Protein AF-U5VV72-F1 (afdb_monomer_lite)

Sequence (107 aa):
MAARVPRGASGTPDQPNFRTDAKLTGLEIWLNGTDAELDAALIALNEAGRLLWRSTRRRLHGTGDQGRHSVHLRLAVAAEVRPVSQRGTAGADLIDLDAVRQARTSA

Foldseek 3Di:
DDDDDDDDDPPDDPPQPQAFDPVQQFDKDKDKDAPVVVVVVVVVCVVVVWFPDKDDWDQDDDDVSVRMTMMMTTTGHGDRPPPPPVPPPPDDDPPPVVVVVVVVVVD

Secondary structure (DSSP, 8-state):
------------------EEEEEEEEEEEEEEEEHHHHHHHHHHHHHTT-EEEEPPPEE--STT-TTEEEEEEEEEEEE----------TT-----HHHHHHHHHT-

pLDDT: mean 73.43, std 19.26, range [40.81, 97.06]

Organism: NCBI:txid1246995

Radius of gyration: 26.99 Å; chains: 1; bounding box: 31×50×84 Å

Structure (mmCIF, N/CA/C/O backbone):
data_AF-U5VV72-F1
#
_entry.id   AF-U5VV72-F1
#
loop_
_atom_site.group_PDB
_atom_site.id
_atom_site.type_symbol
_atom_site.label_atom_id
_atom_site.label_alt_id
_atom_site.label_comp_id
_atom_site.label_asym_id
_atom_site.label_entity_id
_atom_site.label_seq_id
_atom_site.pdbx_PDB_ins_code
_atom_site.Cartn_x
_atom_site.Cartn_y
_atom_site.Cartn_z
_atom_site.occupancy
_atom_site.B_iso_or_equiv
_atom_site.auth_seq_id
_atom_site.auth_comp_id
_atom_site.auth_asym_id
_atom_site.auth_atom_id
_atom_site.pdbx_PDB_model_num
ATOM 1 N N . MET A 1 1 ? 8.116 -38.570 48.195 1.00 46.25 1 MET A N 1
ATOM 2 C CA . MET A 1 1 ? 8.449 -37.131 48.183 1.00 46.25 1 MET A CA 1
ATOM 3 C C . MET A 1 1 ? 9.237 -36.869 46.905 1.00 46.25 1 MET A C 1
ATOM 5 O O . MET A 1 1 ? 10.401 -37.228 46.842 1.00 46.25 1 MET A O 1
ATOM 9 N N . ALA A 1 2 ? 8.575 -36.397 45.846 1.00 44.66 2 ALA A N 1
ATOM 10 C CA . ALA A 1 2 ? 9.200 -36.096 44.555 1.00 44.66 2 ALA A CA 1
ATOM 11 C C . ALA A 1 2 ? 8.705 -34.721 44.098 1.00 44.66 2 ALA A C 1
ATOM 13 O O . ALA A 1 2 ? 7.505 -34.445 44.131 1.00 44.66 2 ALA A O 1
ATOM 14 N N . ALA A 1 3 ? 9.658 -33.847 43.789 1.00 43.38 3 ALA A N 1
ATOM 15 C CA . ALA A 1 3 ? 9.462 -32.422 43.603 1.00 43.38 3 ALA A CA 1
ATOM 16 C C . ALA A 1 3 ? 8.661 -32.103 42.333 1.00 43.38 3 ALA A C 1
ATOM 18 O O . ALA A 1 3 ? 8.890 -32.653 41.257 1.00 43.38 3 ALA A O 1
ATOM 19 N N . ARG A 1 4 ? 7.720 -31.172 42.488 1.00 40.81 4 ARG A N 1
ATOM 20 C CA . ARG A 1 4 ? 6.885 -30.603 41.433 1.00 40.81 4 ARG A CA 1
ATOM 21 C C . ARG A 1 4 ? 7.743 -29.681 40.562 1.00 40.81 4 ARG A C 1
ATOM 23 O O . ARG A 1 4 ? 8.217 -28.656 41.038 1.00 40.81 4 ARG A O 1
ATOM 30 N N . VAL A 1 5 ? 7.922 -30.038 39.294 1.00 55.62 5 VAL A N 1
ATOM 31 C CA . VAL A 1 5 ? 8.538 -29.167 38.281 1.00 55.62 5 VAL A CA 1
ATOM 32 C C . VAL A 1 5 ? 7.575 -28.006 37.983 1.00 55.62 5 VAL A C 1
ATOM 34 O O . VAL A 1 5 ? 6.401 -28.267 37.695 1.00 55.62 5 VAL A O 1
ATOM 37 N N . PRO A 1 6 ? 8.003 -26.732 38.050 1.00 45.31 6 PRO A N 1
ATOM 38 C CA . PRO A 1 6 ? 7.155 -25.621 37.649 1.00 45.31 6 PRO A CA 1
ATOM 39 C C . PRO A 1 6 ? 7.027 -25.610 36.120 1.00 45.31 6 PRO A C 1
ATOM 41 O O . PRO A 1 6 ? 8.020 -25.526 35.399 1.00 45.31 6 PRO A O 1
ATOM 44 N N . ARG A 1 7 ? 5.787 -25.693 35.617 1.00 45.38 7 ARG A N 1
ATOM 45 C CA . ARG A 1 7 ? 5.463 -25.345 34.226 1.00 45.38 7 ARG A CA 1
ATOM 46 C C . ARG A 1 7 ? 5.854 -23.884 34.017 1.00 45.38 7 ARG A C 1
ATOM 48 O O . ARG A 1 7 ? 5.184 -22.995 34.538 1.00 45.38 7 ARG A O 1
ATOM 55 N N . GLY A 1 8 ? 6.932 -23.662 33.271 1.00 41.53 8 GLY A N 1
ATOM 56 C CA . GLY A 1 8 ? 7.258 -22.357 32.716 1.00 41.53 8 GLY A CA 1
ATOM 57 C C . GLY A 1 8 ? 6.065 -21.845 31.917 1.00 41.53 8 GLY A C 1
ATOM 58 O O . GLY A 1 8 ? 5.505 -22.564 31.088 1.00 41.53 8 GLY A O 1
ATOM 59 N N . ALA A 1 9 ? 5.645 -20.628 32.238 1.00 47.12 9 ALA A N 1
ATOM 60 C CA . ALA A 1 9 ? 4.604 -19.911 31.537 1.00 47.12 9 ALA A CA 1
ATOM 61 C C . ALA A 1 9 ? 5.017 -19.737 30.069 1.00 47.12 9 ALA A C 1
ATOM 63 O O . ALA A 1 9 ? 5.923 -18.969 29.756 1.00 47.12 9 ALA A O 1
ATOM 64 N N . SER A 1 10 ? 4.339 -20.440 29.164 1.00 48.69 10 SER A N 1
ATOM 65 C CA . SER A 1 10 ? 4.272 -20.088 27.749 1.00 48.69 10 SER A CA 1
ATOM 66 C C . SER A 1 10 ? 3.420 -18.823 27.593 1.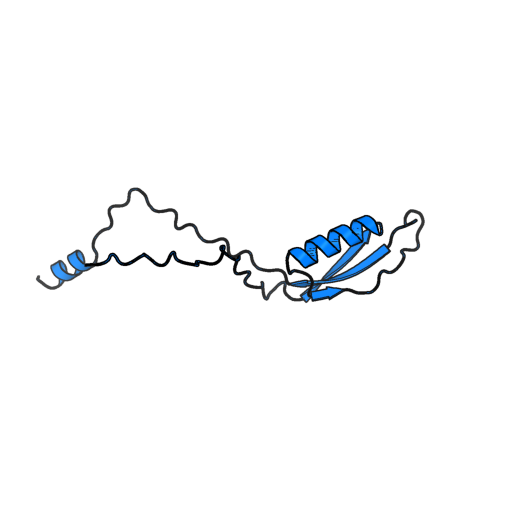00 48.69 10 SER A C 1
ATOM 68 O O . SER A 1 10 ? 2.283 -18.866 27.133 1.00 48.69 10 SER A O 1
ATOM 70 N N . GLY A 1 11 ? 3.953 -17.686 28.038 1.00 45.88 11 GLY A N 1
ATOM 71 C CA . GLY A 1 11 ? 3.433 -16.373 27.680 1.00 45.88 11 GLY A CA 1
ATOM 72 C C . GLY A 1 11 ? 3.988 -16.011 26.311 1.00 45.88 11 GLY A C 1
ATOM 73 O O . GLY A 1 11 ? 5.181 -15.762 26.178 1.00 45.88 11 GLY A O 1
ATOM 74 N N . THR A 1 12 ? 3.133 -16.069 25.297 1.00 51.75 12 THR A N 1
ATOM 75 C CA . THR A 1 12 ? 3.366 -15.588 23.929 1.00 51.75 12 THR A CA 1
ATOM 76 C C . THR A 1 12 ? 4.176 -14.288 23.912 1.00 51.75 12 THR A C 1
ATOM 78 O O . THR A 1 12 ? 3.879 -13.421 24.738 1.00 51.75 12 THR A O 1
ATOM 81 N N . PRO A 1 13 ? 5.153 -14.111 22.994 1.00 47.78 13 PRO A N 1
ATOM 82 C CA . PRO A 1 13 ? 5.772 -12.803 22.814 1.00 47.78 13 PRO A CA 1
ATOM 83 C C . PRO A 1 13 ? 4.648 -11.792 22.614 1.00 47.78 13 PRO A C 1
ATOM 85 O O . PRO A 1 13 ? 3.710 -12.087 21.872 1.00 47.78 13 PRO A O 1
ATOM 88 N N . ASP A 1 14 ? 4.735 -10.687 23.355 1.00 49.78 14 ASP A N 1
ATOM 89 C CA . ASP A 1 14 ? 3.823 -9.546 23.364 1.00 49.78 14 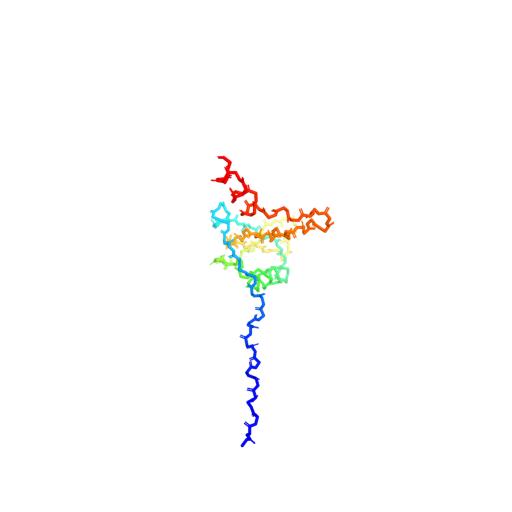ASP A CA 1
ATOM 90 C C . ASP A 1 14 ? 3.498 -9.159 21.922 1.00 49.78 14 ASP A C 1
ATOM 92 O O . ASP A 1 14 ? 4.247 -8.446 21.255 1.00 49.78 14 ASP A O 1
ATOM 96 N N . GLN A 1 15 ? 2.447 -9.775 21.384 1.00 47.19 15 GLN A N 1
ATOM 97 C CA . GLN A 1 15 ? 2.017 -9.539 20.027 1.00 47.19 15 GLN A CA 1
ATOM 98 C C . GLN A 1 15 ? 1.292 -8.205 20.137 1.00 47.19 15 GLN A C 1
ATOM 100 O O . GLN A 1 15 ? 0.284 -8.142 20.848 1.00 47.19 15 GLN A O 1
ATOM 105 N N . PRO A 1 16 ? 1.817 -7.124 19.538 1.00 52.94 16 PRO A N 1
ATOM 106 C CA . PRO A 1 16 ? 1.187 -5.825 19.654 1.00 52.94 16 PRO A CA 1
ATOM 107 C C . PRO A 1 16 ? -0.250 -5.965 19.161 1.00 52.94 16 PRO A C 1
ATOM 109 O O . PRO A 1 16 ? -0.503 -6.218 17.983 1.00 52.94 16 PRO A O 1
ATOM 112 N N . ASN A 1 17 ? -1.194 -5.854 20.095 1.00 56.94 17 ASN A N 1
ATOM 113 C CA . ASN A 1 17 ? -2.617 -5.898 19.805 1.00 56.94 17 ASN A CA 1
ATOM 114 C C . ASN A 1 17 ? -2.963 -4.617 19.048 1.00 56.94 17 ASN A C 1
ATOM 116 O O . ASN A 1 17 ? -3.342 -3.597 19.625 1.00 56.94 17 ASN A O 1
ATOM 120 N N . PHE A 1 18 ? -2.768 -4.657 17.735 1.00 56.22 18 PHE A N 1
ATOM 121 C CA . PHE A 1 18 ? -3.063 -3.561 16.836 1.00 56.22 18 PHE A CA 1
ATOM 122 C C . PHE A 1 18 ? -4.573 -3.385 16.752 1.00 56.22 18 PHE A C 1
ATOM 124 O O . PHE A 1 18 ? -5.255 -4.034 15.959 1.00 56.22 18 PHE A O 1
ATOM 131 N N . ARG A 1 19 ? -5.113 -2.484 17.571 1.00 61.12 19 ARG A N 1
ATOM 132 C CA . ARG A 1 19 ? -6.495 -2.052 17.413 1.00 61.12 19 ARG A CA 1
ATOM 133 C C . ARG A 1 19 ? -6.567 -1.207 16.143 1.00 61.12 19 ARG A C 1
ATOM 135 O O . ARG A 1 19 ? -5.927 -0.162 16.050 1.00 61.12 19 ARG A O 1
ATOM 142 N N . THR A 1 20 ? -7.291 -1.685 15.138 1.00 62.44 20 THR A N 1
ATOM 143 C CA . THR A 1 20 ? -7.463 -0.958 13.877 1.00 62.44 20 THR A CA 1
ATOM 144 C C . THR A 1 20 ? -8.084 0.410 14.166 1.00 62.44 20 THR A C 1
ATOM 146 O O . THR A 1 20 ? -9.057 0.492 14.921 1.00 62.44 20 THR A O 1
ATOM 149 N N . ASP A 1 21 ? -7.522 1.489 13.618 1.00 62.03 21 ASP A N 1
ATOM 150 C CA . ASP A 1 21 ? -8.156 2.800 13.719 1.00 62.03 21 ASP A CA 1
ATOM 151 C C . ASP A 1 21 ? -9.327 2.825 12.742 1.00 62.03 21 ASP A C 1
ATOM 153 O O . ASP A 1 21 ? -9.134 2.933 11.528 1.00 62.03 21 ASP A O 1
ATOM 157 N N . ALA A 1 22 ? -10.550 2.728 13.263 1.00 61.59 22 ALA A N 1
ATOM 158 C CA . ALA A 1 22 ? -11.766 2.744 12.456 1.00 61.59 22 ALA A CA 1
ATOM 159 C C . ALA A 1 22 ? -11.854 3.976 11.535 1.00 61.59 22 ALA A C 1
ATOM 161 O O . ALA A 1 22 ? -12.467 3.892 10.475 1.00 61.59 22 ALA A O 1
ATOM 162 N N . LYS A 1 23 ? -11.218 5.103 11.894 1.00 64.88 23 LYS A N 1
ATOM 163 C CA . LYS A 1 23 ? -11.224 6.328 11.079 1.00 64.88 23 LYS A CA 1
ATOM 164 C C . LYS A 1 23 ? -10.281 6.266 9.879 1.00 64.88 23 LYS A C 1
ATOM 166 O O . LYS A 1 23 ? -10.477 7.011 8.926 1.00 64.88 23 LYS A O 1
ATOM 171 N N . LEU A 1 24 ? -9.268 5.403 9.928 1.00 68.12 24 LEU A N 1
ATOM 172 C CA . LEU A 1 24 ? -8.257 5.238 8.878 1.00 68.12 24 LEU A CA 1
ATOM 173 C C . LEU A 1 24 ? -8.308 3.843 8.234 1.00 68.12 24 LEU A C 1
ATOM 175 O O . LEU A 1 24 ? -7.457 3.493 7.414 1.00 68.12 24 LEU A O 1
ATOM 179 N N . THR A 1 25 ? -9.305 3.032 8.595 1.00 67.25 25 THR A N 1
ATOM 180 C CA . THR A 1 25 ? -9.537 1.727 7.975 1.00 67.25 25 THR A CA 1
ATOM 181 C C . THR A 1 25 ? -10.145 1.946 6.592 1.00 67.25 25 THR A C 1
ATOM 183 O O . THR A 1 25 ? -11.199 2.565 6.474 1.00 67.25 25 THR A O 1
ATOM 186 N N . GLY A 1 26 ? -9.481 1.450 5.543 1.00 71.44 26 GLY A N 1
ATOM 187 C CA . GLY A 1 26 ? -9.907 1.682 4.158 1.00 71.44 26 GLY A CA 1
ATOM 188 C C . GLY A 1 26 ? -9.242 2.886 3.488 1.00 71.44 26 GLY A C 1
ATOM 189 O O . GLY A 1 26 ? -9.723 3.325 2.447 1.00 71.44 26 GLY A O 1
ATOM 190 N N . LEU A 1 27 ? -8.140 3.402 4.050 1.00 86.00 27 LEU A N 1
ATOM 191 C CA . LEU A 1 27 ? -7.323 4.426 3.400 1.00 86.00 27 LEU A CA 1
ATOM 192 C C . LEU A 1 27 ? -6.823 3.926 2.038 1.00 86.00 27 LEU A C 1
ATOM 194 O O . LEU A 1 27 ? -6.202 2.864 1.948 1.00 86.00 27 LEU A O 1
ATOM 198 N N . GLU A 1 28 ? -7.066 4.726 1.005 1.00 91.62 28 GLU A N 1
ATOM 199 C CA . GLU A 1 28 ? -6.602 4.499 -0.360 1.00 91.62 28 GLU A CA 1
ATOM 200 C C . GLU A 1 28 ? -5.373 5.362 -0.650 1.00 91.62 28 GLU A C 1
ATOM 202 O O . GLU A 1 28 ? -5.397 6.577 -0.451 1.00 91.62 28 GLU A O 1
ATOM 207 N N . ILE A 1 29 ? -4.288 4.733 -1.108 1.00 91.75 29 ILE A N 1
ATOM 208 C CA . ILE A 1 29 ? -3.047 5.427 -1.464 1.00 91.75 29 ILE A CA 1
ATOM 209 C C . ILE A 1 29 ? -2.508 4.954 -2.812 1.00 91.75 29 ILE A C 1
ATOM 211 O O . ILE A 1 29 ? -2.691 3.804 -3.213 1.00 91.75 29 ILE A O 1
ATOM 215 N N . TRP A 1 30 ? -1.781 5.845 -3.482 1.00 94.75 30 TRP A N 1
ATOM 216 C CA . TRP A 1 30 ? -1.040 5.552 -4.703 1.00 94.75 30 TRP A CA 1
ATOM 217 C C . TRP A 1 30 ? 0.455 5.630 -4.423 1.00 94.75 30 TRP A C 1
ATOM 219 O O . TRP A 1 30 ? 0.952 6.666 -3.984 1.00 94.75 30 TRP A O 1
ATOM 229 N N . LEU A 1 31 ? 1.170 4.540 -4.689 1.00 95.06 31 LEU A N 1
ATOM 230 C CA . LEU A 1 31 ? 2.628 4.512 -4.646 1.00 95.06 31 LEU A CA 1
ATOM 231 C C . LEU A 1 31 ? 3.178 4.587 -6.061 1.00 95.06 31 LEU A C 1
ATOM 233 O O . LEU A 1 31 ? 2.756 3.817 -6.921 1.00 95.06 31 LEU A O 1
ATOM 237 N N . ASN A 1 32 ? 4.142 5.480 -6.272 1.00 96.00 32 ASN A N 1
ATOM 238 C CA . ASN A 1 32 ? 4.862 5.625 -7.529 1.00 96.00 32 ASN A CA 1
ATOM 239 C C . ASN A 1 32 ? 6.351 5.395 -7.284 1.00 96.00 32 ASN A C 1
ATOM 241 O O . ASN A 1 32 ? 6.920 5.996 -6.376 1.00 96.00 32 ASN A O 1
ATOM 245 N N . GLY A 1 33 ? 6.984 4.565 -8.104 1.00 95.69 33 GLY A N 1
ATOM 246 C CA . GLY A 1 33 ? 8.401 4.246 -7.957 1.00 95.69 33 GLY A CA 1
ATOM 247 C C . GLY A 1 33 ? 8.878 3.242 -8.993 1.00 95.69 33 GLY A C 1
ATOM 248 O O . GLY A 1 33 ? 8.123 2.817 -9.868 1.00 95.69 33 GLY A O 1
ATOM 249 N N . THR A 1 34 ? 10.145 2.871 -8.907 1.00 95.56 34 THR A N 1
ATOM 250 C CA . THR A 1 34 ? 10.707 1.734 -9.642 1.00 95.56 34 THR A CA 1
ATOM 251 C C . THR A 1 34 ? 10.105 0.417 -9.149 1.00 95.56 34 THR A C 1
ATOM 253 O O . THR A 1 34 ? 9.526 0.349 -8.063 1.00 95.56 34 THR A O 1
ATOM 256 N N . ASP A 1 35 ? 10.254 -0.659 -9.925 1.00 94.38 35 ASP A N 1
ATOM 257 C CA . ASP A 1 35 ? 9.768 -1.980 -9.504 1.00 94.38 35 ASP A CA 1
ATOM 258 C C . ASP A 1 35 ? 10.344 -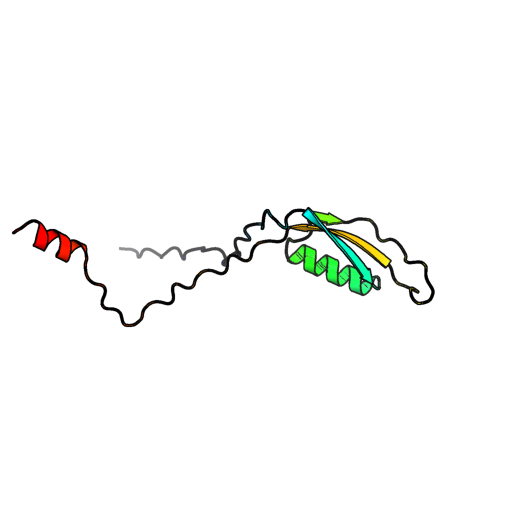2.411 -8.150 1.00 94.38 35 ASP A C 1
ATOM 260 O O . ASP A 1 35 ? 9.588 -2.859 -7.288 1.00 94.38 35 ASP A O 1
ATOM 264 N N . ALA A 1 36 ? 11.646 -2.184 -7.938 1.00 95.12 36 ALA A N 1
ATOM 265 C CA . ALA A 1 36 ? 12.345 -2.540 -6.707 1.00 95.12 36 ALA A CA 1
ATOM 266 C C . ALA A 1 36 ? 11.830 -1.761 -5.485 1.00 95.12 36 ALA A C 1
ATOM 268 O O . ALA A 1 36 ? 11.586 -2.356 -4.436 1.00 95.12 36 ALA A O 1
ATOM 269 N N . GLU A 1 37 ? 11.618 -0.448 -5.617 1.00 96.19 37 GLU A N 1
ATOM 270 C CA . GLU A 1 37 ? 11.057 0.378 -4.537 1.00 96.19 37 GLU A CA 1
ATOM 271 C C . GLU A 1 37 ? 9.633 -0.062 -4.186 1.00 96.19 37 GLU A C 1
ATOM 273 O O . GLU A 1 37 ? 9.282 -0.174 -3.011 1.00 96.19 37 GLU A O 1
ATOM 278 N N . LEU A 1 38 ? 8.818 -0.355 -5.204 1.00 96.38 38 LEU A N 1
ATOM 279 C CA . LEU A 1 38 ? 7.457 -0.835 -4.997 1.00 96.38 38 LEU A CA 1
ATOM 280 C C . LEU A 1 38 ? 7.439 -2.228 -4.362 1.00 96.38 38 LEU A C 1
ATOM 282 O O . LEU A 1 38 ? 6.604 -2.474 -3.497 1.00 96.38 38 LEU A O 1
ATOM 286 N N . ASP A 1 39 ? 8.345 -3.132 -4.748 1.00 95.88 39 ASP A N 1
ATOM 287 C CA . ASP A 1 39 ? 8.448 -4.459 -4.127 1.00 95.88 39 ASP A CA 1
ATOM 288 C C . ASP A 1 39 ? 8.840 -4.345 -2.652 1.00 95.88 39 ASP A C 1
ATOM 290 O O . ASP A 1 39 ? 8.170 -4.923 -1.797 1.00 95.88 39 ASP A O 1
ATOM 294 N N . ALA A 1 40 ? 9.850 -3.532 -2.336 1.00 97.06 40 ALA A N 1
ATOM 295 C CA . ALA A 1 40 ? 10.272 -3.295 -0.958 1.00 97.06 40 ALA A CA 1
ATOM 296 C C . ALA A 1 40 ? 9.140 -2.703 -0.100 1.00 97.06 40 ALA A C 1
ATOM 298 O O . ALA A 1 40 ? 8.884 -3.178 1.008 1.00 97.06 40 ALA A O 1
ATOM 299 N N . ALA A 1 41 ? 8.416 -1.708 -0.622 1.00 94.88 41 ALA A N 1
ATOM 300 C CA . ALA A 1 41 ? 7.292 -1.100 0.084 1.00 94.88 41 ALA A CA 1
ATOM 301 C C . ALA A 1 41 ? 6.146 -2.098 0.317 1.00 94.88 41 ALA A C 1
ATOM 303 O O . ALA A 1 41 ? 5.584 -2.155 1.411 1.00 94.88 41 ALA A O 1
ATOM 304 N N . LEU A 1 42 ? 5.806 -2.906 -0.692 1.00 94.50 42 LEU A N 1
ATOM 305 C CA . LEU A 1 42 ? 4.762 -3.925 -0.581 1.00 94.50 42 LEU A CA 1
ATOM 306 C C . LEU A 1 42 ? 5.121 -5.009 0.439 1.00 94.50 42 LEU A C 1
ATOM 308 O O . LEU A 1 42 ? 4.250 -5.405 1.213 1.00 94.50 42 LEU A O 1
ATOM 312 N N . ILE A 1 43 ? 6.380 -5.454 0.465 1.00 94.62 43 ILE A N 1
ATOM 313 C CA . ILE A 1 43 ? 6.880 -6.414 1.457 1.00 94.62 43 ILE A CA 1
ATOM 314 C C . ILE A 1 43 ? 6.737 -5.828 2.862 1.00 94.62 43 ILE A C 1
ATOM 316 O O . ILE A 1 43 ? 6.074 -6.434 3.701 1.00 94.62 43 ILE A O 1
ATOM 320 N N . ALA A 1 44 ? 7.249 -4.616 3.093 1.00 93.56 44 ALA A N 1
ATOM 321 C CA . ALA A 1 44 ? 7.183 -3.969 4.402 1.00 93.56 44 ALA A CA 1
ATOM 322 C C . ALA A 1 44 ? 5.733 -3.762 4.886 1.00 93.56 44 ALA A C 1
ATOM 324 O O . ALA A 1 44 ? 5.413 -4.007 6.049 1.00 93.56 44 ALA A O 1
ATOM 325 N N . LEU A 1 45 ? 4.824 -3.348 3.995 1.00 90.75 45 LEU A N 1
ATOM 326 C CA . LEU A 1 45 ? 3.404 -3.171 4.326 1.00 90.75 45 LEU A CA 1
ATOM 327 C C . LEU A 1 45 ? 2.698 -4.499 4.628 1.00 90.75 45 LEU A C 1
ATOM 329 O O . LEU A 1 45 ? 1.809 -4.538 5.484 1.00 90.75 45 LEU A O 1
ATOM 333 N N . ASN A 1 46 ? 3.077 -5.575 3.937 1.00 89.81 46 ASN A N 1
ATOM 334 C CA . ASN A 1 46 ? 2.553 -6.913 4.184 1.00 89.81 46 ASN A CA 1
ATOM 335 C C . ASN A 1 46 ? 3.055 -7.476 5.523 1.00 89.81 46 ASN A C 1
ATOM 337 O O . ASN A 1 46 ? 2.252 -7.967 6.310 1.00 89.81 46 ASN A O 1
ATOM 341 N N . GLU A 1 47 ? 4.351 -7.343 5.817 1.00 88.12 47 GLU A N 1
ATOM 342 C CA . GLU A 1 47 ? 4.951 -7.743 7.099 1.00 88.12 47 GLU A CA 1
ATOM 343 C C . GLU A 1 47 ? 4.345 -6.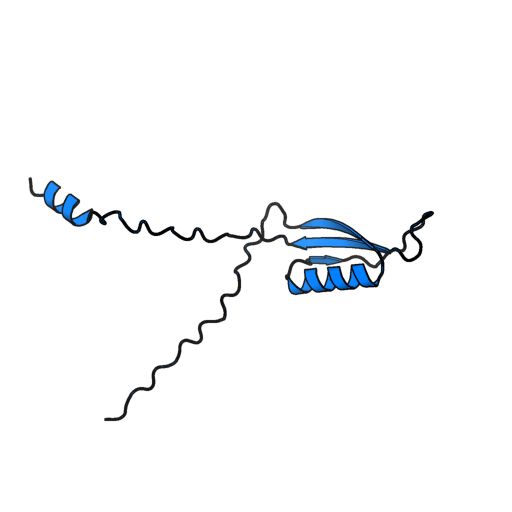982 8.282 1.00 88.12 47 GLU A C 1
ATOM 345 O O . GLU A 1 47 ? 4.082 -7.562 9.334 1.00 88.12 47 GLU A O 1
ATOM 350 N N . ALA A 1 48 ? 4.036 -5.698 8.095 1.00 85.75 48 ALA A N 1
ATOM 351 C CA . ALA A 1 48 ? 3.356 -4.888 9.100 1.00 85.75 48 ALA A CA 1
ATOM 352 C C . ALA A 1 48 ? 1.853 -5.217 9.256 1.00 85.75 48 ALA A C 1
ATOM 354 O O . ALA A 1 48 ? 1.175 -4.598 10.082 1.00 85.75 48 ALA A O 1
ATOM 355 N N . GLY A 1 49 ? 1.300 -6.131 8.447 1.00 85.38 49 GLY A N 1
ATOM 356 C CA . GLY A 1 49 ? -0.126 -6.474 8.455 1.00 85.38 49 GLY A CA 1
ATOM 357 C C . GLY A 1 49 ? -1.032 -5.301 8.069 1.00 85.38 49 GLY A C 1
ATOM 358 O O . GLY A 1 49 ? -2.159 -5.194 8.553 1.00 85.38 49 GLY A O 1
ATOM 359 N N . ARG A 1 50 ? -0.527 -4.369 7.249 1.00 86.44 50 ARG A N 1
ATOM 360 C CA . ARG A 1 50 ? -1.227 -3.129 6.870 1.00 86.44 50 ARG A CA 1
ATOM 361 C C . ARG A 1 50 ? -1.908 -3.214 5.514 1.00 86.44 50 ARG A C 1
ATOM 363 O O . ARG A 1 50 ? -2.743 -2.367 5.221 1.00 86.44 50 ARG A O 1
ATOM 370 N N . LEU A 1 51 ? -1.569 -4.190 4.676 1.00 89.75 51 LEU A N 1
ATOM 371 C CA . LEU A 1 51 ? -2.099 -4.289 3.318 1.00 89.75 51 LEU A CA 1
ATOM 372 C C . LEU A 1 51 ? -3.445 -5.031 3.289 1.00 89.75 51 LEU A C 1
ATOM 374 O O . LEU A 1 51 ? -3.501 -6.220 3.581 1.00 89.75 51 LEU A O 1
ATOM 378 N N . LEU A 1 52 ? -4.521 -4.344 2.890 1.00 89.94 52 LEU A N 1
ATOM 379 C CA . LEU A 1 52 ? -5.844 -4.957 2.691 1.00 89.94 52 LEU A CA 1
ATOM 380 C C . LEU A 1 52 ? -6.065 -5.394 1.246 1.00 89.94 52 LEU A C 1
ATOM 382 O O . LEU A 1 52 ? -6.663 -6.434 0.983 1.00 89.94 52 LEU A O 1
ATOM 386 N N . TRP A 1 53 ? -5.624 -4.571 0.298 1.00 92.12 53 TRP A N 1
ATOM 387 C CA . TRP A 1 53 ? -5.795 -4.835 -1.125 1.00 92.12 53 TRP A CA 1
ATOM 388 C C . TRP A 1 53 ? -4.745 -4.089 -1.942 1.00 92.12 53 TRP A C 1
ATOM 390 O O . TRP A 1 53 ? -4.303 -3.004 -1.560 1.00 92.12 53 TRP A O 1
ATOM 400 N N . ARG A 1 54 ? -4.390 -4.653 -3.100 1.00 94.56 54 ARG A N 1
ATOM 401 C CA . ARG A 1 54 ? -3.529 -4.012 -4.096 1.00 94.56 54 ARG A CA 1
ATOM 402 C C . ARG A 1 54 ? -4.073 -4.193 -5.507 1.00 94.56 54 ARG A C 1
ATOM 404 O O . ARG A 1 54 ? -4.627 -5.238 -5.840 1.00 94.56 54 ARG A O 1
ATOM 411 N N . SER A 1 55 ? -3.823 -3.193 -6.338 1.00 95.31 55 SER A N 1
ATOM 412 C CA . SER A 1 55 ? -3.991 -3.275 -7.790 1.00 95.31 55 SER A CA 1
ATOM 413 C C . SER A 1 55 ? -2.777 -3.907 -8.476 1.00 95.31 55 SER A C 1
ATOM 415 O O . SER A 1 55 ? -1.702 -4.059 -7.889 1.00 95.31 55 SER A O 1
ATOM 417 N N . THR A 1 56 ? -2.942 -4.239 -9.756 1.00 94.81 56 THR A N 1
ATOM 418 C CA . THR A 1 56 ? -1.825 -4.541 -10.655 1.00 94.81 56 THR A CA 1
ATOM 419 C C . THR A 1 56 ? -0.988 -3.285 -10.901 1.00 94.81 56 THR A C 1
ATOM 421 O O . THR A 1 56 ? -1.533 -2.191 -11.056 1.00 94.81 56 THR A O 1
ATOM 424 N N . ARG A 1 57 ? 0.337 -3.450 -10.994 1.00 95.44 57 ARG A N 1
ATOM 425 C CA . ARG A 1 57 ? 1.261 -2.378 -11.386 1.00 95.44 57 ARG A CA 1
ATOM 426 C C . ARG A 1 57 ? 0.869 -1.785 -12.732 1.00 95.44 57 ARG A C 1
ATOM 428 O O . ARG A 1 57 ? 0.686 -2.509 -13.710 1.00 95.44 57 ARG A O 1
ATOM 435 N N . ARG A 1 58 ? 0.805 -0.458 -12.787 1.00 95.31 58 ARG A N 1
ATOM 436 C CA . ARG A 1 58 ? 0.596 0.298 -14.019 1.00 95.31 58 ARG A CA 1
ATOM 437 C C . ARG A 1 58 ? 1.836 1.113 -14.335 1.00 95.31 58 ARG A C 1
ATOM 439 O O . ARG A 1 58 ? 2.313 1.856 -13.488 1.00 95.31 58 ARG A O 1
ATOM 446 N N . ARG A 1 59 ? 2.348 1.002 -15.557 1.00 94.88 59 ARG A N 1
ATOM 447 C CA . ARG A 1 59 ? 3.470 1.828 -16.010 1.00 94.88 59 ARG A CA 1
ATOM 448 C C . ARG A 1 59 ? 3.052 3.296 -16.089 1.00 94.88 59 ARG A C 1
ATOM 450 O O . ARG A 1 59 ? 1.962 3.599 -16.577 1.00 94.88 59 ARG A O 1
ATOM 457 N N . LEU A 1 60 ? 3.911 4.187 -15.603 1.00 93.69 60 LEU A N 1
ATOM 458 C CA . LEU A 1 60 ? 3.729 5.623 -15.771 1.00 93.69 60 LEU A CA 1
ATOM 459 C C . LEU A 1 60 ? 4.270 6.057 -17.136 1.00 93.69 60 LEU A C 1
ATOM 461 O O . LEU A 1 60 ? 5.276 5.541 -17.627 1.00 93.69 60 LEU A O 1
ATOM 465 N N . HIS A 1 61 ? 3.560 6.988 -17.765 1.00 88.88 61 HIS A N 1
ATOM 466 C CA . HIS A 1 61 ? 3.904 7.534 -19.069 1.00 88.88 61 HIS A CA 1
ATOM 467 C C . HIS A 1 61 ? 4.114 9.039 -18.913 1.00 88.88 61 HIS A C 1
ATOM 469 O O . HIS A 1 61 ? 3.168 9.764 -18.619 1.00 88.88 61 HIS A O 1
ATOM 475 N N . GLY A 1 62 ? 5.350 9.492 -19.103 1.00 86.19 62 GLY A N 1
ATOM 476 C CA . GLY 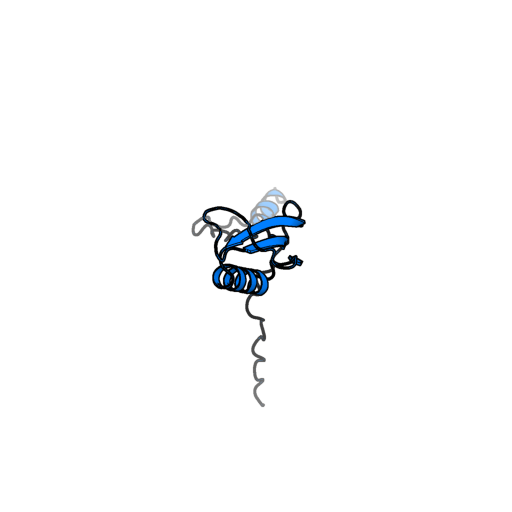A 1 62 ? 5.730 10.888 -18.922 1.00 86.19 62 GLY A CA 1
ATOM 477 C C . GLY A 1 62 ? 7.228 11.090 -19.121 1.00 86.19 62 GLY A C 1
ATOM 478 O O . GLY A 1 62 ? 8.030 10.167 -18.944 1.00 86.19 62 GLY A O 1
ATOM 479 N N . THR A 1 63 ? 7.618 12.300 -19.514 1.00 83.00 63 THR A N 1
ATOM 480 C CA . THR A 1 63 ? 9.029 12.690 -19.587 1.00 83.00 63 THR A CA 1
ATOM 481 C C . THR A 1 63 ? 9.596 12.705 -18.167 1.00 83.00 63 THR A C 1
ATOM 483 O O . THR A 1 63 ? 9.243 13.570 -17.375 1.00 83.00 63 THR A O 1
ATOM 486 N N . GLY A 1 64 ? 10.445 11.727 -17.839 1.00 83.50 64 GLY A N 1
ATOM 487 C CA . GLY A 1 64 ? 11.010 11.541 -16.491 1.00 83.50 64 GLY A CA 1
ATOM 488 C C . GLY A 1 64 ? 10.497 10.309 -15.735 1.00 83.50 64 GLY A C 1
ATOM 489 O O . GLY A 1 64 ? 11.106 9.914 -14.745 1.00 83.50 64 GLY A O 1
ATOM 490 N N . ASP A 1 65 ? 9.462 9.633 -16.242 1.00 87.75 65 ASP A N 1
ATOM 491 C CA . ASP A 1 65 ? 8.878 8.437 -15.615 1.00 87.75 65 ASP A CA 1
ATOM 492 C C . ASP A 1 65 ? 9.421 7.118 -16.186 1.00 87.75 65 ASP A C 1
ATOM 494 O O . ASP A 1 65 ? 8.824 6.050 -16.027 1.00 87.75 65 ASP A O 1
ATOM 498 N N . GLN A 1 66 ? 10.566 7.157 -16.877 1.00 89.44 66 GLN A N 1
ATOM 499 C CA . GLN A 1 66 ? 11.164 5.939 -17.420 1.00 89.44 66 GLN A CA 1
ATOM 500 C C . GLN A 1 66 ? 11.470 4.941 -16.297 1.00 89.44 66 GLN A C 1
ATOM 502 O O . GLN A 1 66 ? 12.155 5.257 -15.329 1.00 89.44 66 GLN A O 1
ATOM 507 N N . GLY A 1 67 ? 10.931 3.728 -16.439 1.00 89.88 67 GLY A N 1
ATOM 508 C CA . GLY A 1 67 ? 11.071 2.660 -15.447 1.00 89.88 67 GLY A CA 1
ATOM 509 C C . GLY A 1 67 ? 10.198 2.825 -14.198 1.00 89.88 67 GLY A C 1
ATOM 510 O O . GLY A 1 67 ? 10.306 2.006 -13.288 1.00 89.88 67 GLY A O 1
ATOM 511 N N . ARG A 1 68 ? 9.331 3.846 -14.139 1.00 95.50 68 ARG A N 1
ATOM 512 C CA . ARG A 1 68 ? 8.422 4.062 -13.011 1.00 95.50 68 ARG A CA 1
ATOM 513 C C . ARG A 1 68 ? 7.065 3.408 -13.240 1.00 95.50 68 ARG A C 1
ATOM 515 O O . ARG A 1 68 ? 6.501 3.406 -14.338 1.00 95.50 68 ARG A O 1
ATOM 522 N N . HIS A 1 69 ? 6.527 2.893 -12.151 1.00 96.44 69 HIS A N 1
ATOM 523 C CA . HIS A 1 69 ? 5.231 2.256 -12.069 1.00 96.44 69 HIS A CA 1
ATOM 524 C C . HIS A 1 69 ? 4.429 2.873 -10.932 1.00 96.44 69 HIS A C 1
ATOM 526 O O . HIS A 1 69 ? 4.968 3.520 -10.037 1.00 96.44 69 HIS A O 1
ATOM 532 N N . SER A 1 70 ? 3.126 2.649 -10.994 1.00 96.12 70 SER A N 1
ATOM 533 C CA . SER A 1 70 ? 2.143 3.086 -10.028 1.00 96.12 70 SER A CA 1
ATOM 534 C C . SER A 1 70 ? 1.351 1.888 -9.523 1.00 96.12 70 SER A C 1
ATOM 536 O O . SER A 1 70 ? 0.964 1.019 -10.313 1.00 96.12 70 SER A O 1
ATOM 538 N N . VAL A 1 71 ? 1.110 1.833 -8.215 1.00 96.69 71 VAL A N 1
ATOM 539 C CA . VAL A 1 71 ? 0.249 0.833 -7.576 1.00 96.69 71 VAL A CA 1
ATOM 540 C C . VAL A 1 71 ? -0.721 1.536 -6.643 1.00 96.69 71 VAL A C 1
ATOM 542 O O . VAL A 1 71 ? -0.321 2.257 -5.732 1.00 96.69 71 VAL A O 1
ATOM 545 N N . HIS A 1 72 ? -2.003 1.263 -6.846 1.00 96.00 72 HIS A N 1
ATOM 546 C CA . HIS A 1 72 ? -3.067 1.621 -5.920 1.00 96.00 72 HIS A CA 1
ATOM 547 C C . HIS A 1 72 ? -3.205 0.568 -4.814 1.00 96.00 72 HIS A C 1
ATOM 549 O O . HIS A 1 72 ? -3.251 -0.632 -5.118 1.00 96.00 72 HIS A O 1
ATOM 555 N N . LEU A 1 73 ? -3.292 1.021 -3.562 1.00 94.06 73 LEU A N 1
ATOM 556 C CA . LEU A 1 73 ? -3.365 0.194 -2.358 1.00 94.06 73 LEU A CA 1
ATOM 557 C C . LEU A 1 73 ? -4.515 0.630 -1.454 1.00 94.06 73 LEU A C 1
ATOM 559 O O . LEU A 1 73 ? -4.782 1.822 -1.318 1.00 94.06 73 LEU A O 1
ATOM 563 N N . ARG A 1 74 ? -5.113 -0.341 -0.760 1.00 92.19 74 ARG A N 1
ATOM 564 C CA . ARG A 1 74 ? -5.956 -0.100 0.417 1.00 92.19 74 ARG A CA 1
ATOM 565 C C . ARG A 1 74 ? -5.245 -0.594 1.658 1.00 92.19 74 ARG A C 1
ATOM 567 O O . ARG A 1 74 ? -4.773 -1.735 1.678 1.00 92.19 74 ARG A O 1
ATOM 574 N N . LEU A 1 75 ? -5.204 0.244 2.687 1.00 89.00 75 LEU A N 1
ATOM 575 C CA . LEU A 1 75 ? -4.500 -0.048 3.926 1.00 89.00 75 LEU A CA 1
ATOM 576 C C . LEU A 1 75 ? -5.441 -0.164 5.130 1.00 89.00 75 LEU A C 1
ATOM 578 O O . LEU A 1 75 ? -6.454 0.530 5.242 1.00 89.00 75 LEU A O 1
ATOM 582 N N . ALA A 1 76 ? -5.056 -1.031 6.060 1.00 84.19 76 ALA A N 1
ATOM 583 C CA . ALA A 1 76 ? -5.537 -1.051 7.429 1.00 84.19 76 ALA A CA 1
ATOM 584 C C . ALA A 1 76 ? -4.520 -0.315 8.296 1.00 84.19 76 ALA A C 1
ATOM 586 O O . ALA A 1 76 ? -3.438 -0.833 8.569 1.00 84.19 76 ALA A O 1
ATOM 587 N N . VAL A 1 77 ? -4.859 0.887 8.747 1.00 76.38 77 VAL A N 1
ATOM 588 C CA . VAL A 1 77 ? -4.029 1.619 9.704 1.00 76.38 77 VAL A CA 1
ATOM 589 C C . VAL A 1 77 ? -4.489 1.239 11.104 1.00 76.38 77 VAL A C 1
ATOM 591 O O . VAL A 1 77 ? -5.658 1.413 11.443 1.00 76.38 77 VAL A O 1
ATOM 594 N N . ALA A 1 78 ? -3.594 0.688 11.924 1.00 68.94 78 ALA A N 1
ATOM 595 C CA . ALA A 1 78 ? -3.899 0.556 13.341 1.00 68.94 78 ALA A CA 1
ATOM 596 C C . ALA A 1 78 ? -3.635 1.860 14.065 1.00 68.94 78 ALA A C 1
ATOM 598 O O . ALA A 1 78 ? -2.618 2.511 13.826 1.00 68.94 78 ALA A O 1
ATOM 599 N N . ALA A 1 79 ? -4.533 2.187 14.988 1.00 61.62 79 ALA A N 1
ATOM 600 C CA . ALA A 1 79 ? -4.211 3.138 16.022 1.00 61.62 79 ALA A CA 1
ATOM 601 C C . ALA A 1 79 ? -3.153 2.456 16.886 1.00 61.62 79 ALA A C 1
ATOM 603 O O . ALA A 1 79 ? -3.394 1.390 17.461 1.00 61.62 79 ALA A O 1
ATOM 604 N N . GLU A 1 80 ? -1.964 3.043 16.957 1.00 61.62 80 GLU A N 1
ATOM 605 C CA . GLU A 1 80 ? -1.025 2.668 17.998 1.00 61.62 80 GLU A CA 1
ATOM 606 C C . GLU A 1 80 ? -1.690 3.026 19.330 1.00 61.62 80 GLU A C 1
ATOM 608 O O . GLU A 1 80 ? -1.789 4.194 19.712 1.00 61.62 80 GLU A O 1
ATOM 613 N N . VAL A 1 81 ? -2.214 2.018 20.029 1.00 54.75 81 VAL A N 1
ATOM 614 C CA . VAL A 1 81 ? -2.596 2.179 21.426 1.00 54.75 81 VAL A CA 1
ATOM 615 C C . VAL A 1 81 ? -1.282 2.261 22.172 1.00 54.75 81 VAL A C 1
ATOM 617 O O . VAL A 1 81 ? -0.750 1.247 22.614 1.00 54.75 81 VAL A O 1
ATOM 620 N N . ARG A 1 82 ? -0.721 3.469 22.266 1.00 51.66 82 ARG A N 1
ATOM 621 C CA . ARG A 1 82 ? 0.395 3.716 23.167 1.00 51.66 82 ARG A CA 1
ATOM 622 C C . ARG A 1 82 ? -0.112 3.311 24.551 1.00 51.66 82 ARG A C 1
ATOM 624 O O . ARG A 1 82 ? -1.063 3.941 25.029 1.00 51.66 82 ARG A O 1
ATOM 631 N N . PRO A 1 83 ? 0.447 2.268 25.191 1.00 49.22 83 PRO A N 1
ATOM 632 C CA . PRO A 1 83 ? 0.115 2.026 26.574 1.00 49.22 83 PRO A CA 1
ATOM 633 C C . PRO A 1 83 ? 0.480 3.317 27.296 1.00 49.22 83 PRO A C 1
ATOM 635 O O . PRO A 1 83 ? 1.615 3.794 27.206 1.00 49.22 83 PRO A O 1
ATOM 638 N N . VAL A 1 84 ? -0.494 3.927 27.972 1.00 51.06 84 VAL A N 1
ATOM 639 C CA . VAL A 1 84 ? -0.158 4.796 29.089 1.00 51.06 84 VAL A CA 1
ATOM 640 C C . VAL A 1 84 ? 0.652 3.883 29.993 1.00 51.06 84 VAL A C 1
ATOM 642 O O . VAL A 1 84 ? 0.109 3.028 30.689 1.00 51.06 84 VAL A O 1
ATOM 645 N N . SER A 1 85 ? 1.980 3.995 29.920 1.00 56.53 85 SER A N 1
ATOM 646 C CA . SER A 1 85 ? 2.802 3.666 31.061 1.00 56.53 85 SER A CA 1
ATOM 647 C C . SER A 1 85 ? 2.174 4.511 32.148 1.00 56.53 85 SER A C 1
ATOM 649 O O . SER A 1 85 ? 2.254 5.741 32.093 1.00 56.53 85 SER A O 1
ATOM 651 N N . GLN A 1 86 ? 1.429 3.872 33.050 1.00 49.31 86 GLN A N 1
ATOM 652 C CA . GLN A 1 86 ? 1.089 4.490 34.311 1.00 49.31 86 GLN A CA 1
ATOM 653 C C . GLN A 1 86 ? 2.448 4.880 34.864 1.00 49.31 86 GLN A C 1
ATOM 655 O O . GLN A 1 86 ? 3.231 4.024 35.276 1.00 49.31 86 GLN A O 1
ATOM 660 N N . ARG A 1 87 ? 2.806 6.155 34.699 1.00 45.00 87 ARG A N 1
ATOM 661 C CA . ARG A 1 87 ? 3.985 6.722 35.315 1.00 45.00 87 ARG A CA 1
ATOM 662 C C . ARG A 1 87 ? 3.647 6.614 36.783 1.00 45.00 87 ARG A C 1
ATOM 664 O O . ARG A 1 87 ? 2.882 7.423 37.295 1.00 45.00 87 ARG A O 1
ATOM 671 N N . GLY A 1 88 ? 4.115 5.519 37.377 1.00 45.44 88 GLY A N 1
ATOM 672 C CA . GLY A 1 88 ? 4.012 5.270 38.791 1.00 45.44 88 GLY A CA 1
ATOM 673 C C . GLY A 1 88 ? 4.463 6.544 39.463 1.00 45.44 88 GLY A C 1
ATOM 674 O O . GLY A 1 88 ? 5.573 7.029 39.223 1.00 45.44 88 GLY A O 1
ATOM 675 N N . THR A 1 89 ? 3.556 7.123 40.232 1.00 49.69 89 THR A N 1
ATOM 676 C CA . THR A 1 89 ? 3.858 8.142 41.215 1.00 49.69 89 THR A CA 1
ATOM 677 C C . THR A 1 89 ? 4.749 7.462 42.250 1.00 49.69 89 THR A C 1
ATOM 679 O O . THR A 1 89 ? 4.300 7.028 43.305 1.00 49.69 89 THR A O 1
ATOM 682 N N . ALA A 1 90 ? 6.024 7.284 41.911 1.00 52.03 90 ALA A N 1
ATOM 683 C CA . ALA A 1 90 ? 7.065 7.009 42.875 1.00 52.03 90 ALA A CA 1
ATOM 684 C C . ALA A 1 90 ? 7.161 8.272 43.739 1.00 52.03 90 ALA A C 1
ATOM 686 O O . ALA A 1 90 ? 7.836 9.229 43.369 1.00 52.03 90 ALA A O 1
ATOM 687 N N . GLY A 1 91 ? 6.380 8.306 44.822 1.00 47.00 91 GLY A N 1
ATOM 688 C CA . GLY A 1 91 ? 6.385 9.401 45.792 1.00 47.00 91 GLY A CA 1
ATOM 689 C C . GLY A 1 91 ? 5.032 10.014 46.160 1.00 47.00 91 GLY A C 1
ATOM 690 O O . GLY A 1 91 ? 5.026 11.145 46.631 1.00 47.00 91 GLY A O 1
ATOM 691 N N . ALA A 1 92 ? 3.901 9.329 45.976 1.00 49.09 92 ALA A N 1
ATOM 692 C CA . ALA A 1 92 ? 2.671 9.698 46.680 1.00 49.09 92 ALA A CA 1
ATOM 693 C C . ALA A 1 92 ? 2.218 8.503 47.514 1.00 49.09 92 ALA A C 1
ATOM 695 O O . ALA A 1 92 ? 1.776 7.490 46.975 1.00 49.09 92 ALA A O 1
ATOM 696 N N . ASP A 1 93 ? 2.418 8.638 48.820 1.00 53.81 93 ASP A N 1
ATOM 697 C CA . ASP A 1 93 ? 1.924 7.755 49.866 1.00 53.81 93 ASP A CA 1
ATOM 698 C C . ASP A 1 93 ? 0.459 7.391 49.567 1.00 53.81 93 ASP A C 1
ATOM 700 O O . ASP A 1 93 ? -0.407 8.266 49.462 1.00 53.81 93 ASP A O 1
ATOM 704 N N . LEU A 1 94 ? 0.206 6.111 49.290 1.00 58.94 94 LEU A N 1
ATOM 705 C CA . LEU A 1 94 ? -1.118 5.605 48.945 1.00 58.94 94 LEU A CA 1
ATOM 706 C C . LEU A 1 94 ? -1.983 5.697 50.200 1.00 58.94 94 LEU A C 1
ATOM 708 O O . LEU A 1 94 ? -1.946 4.823 51.061 1.00 58.94 94 LEU A O 1
ATOM 712 N N . ILE A 1 95 ? -2.750 6.780 50.303 1.00 68.81 95 ILE A N 1
ATOM 713 C CA . ILE A 1 95 ? -3.765 6.936 51.339 1.00 68.81 95 ILE A CA 1
ATOM 714 C C . ILE A 1 95 ? -4.752 5.775 51.196 1.00 68.81 95 ILE A C 1
ATOM 716 O O . ILE A 1 95 ? -5.451 5.665 50.186 1.00 68.81 95 ILE A O 1
ATOM 720 N N . ASP A 1 96 ? -4.812 4.922 52.217 1.00 73.94 96 ASP A N 1
ATOM 721 C CA . ASP A 1 96 ? -5.817 3.872 52.331 1.00 73.94 96 ASP A CA 1
ATOM 722 C C . ASP A 1 96 ? -7.199 4.513 52.545 1.00 73.94 96 ASP A C 1
ATOM 724 O O . ASP A 1 96 ? -7.572 4.952 53.637 1.00 73.94 96 ASP A O 1
ATOM 728 N N . LEU A 1 97 ? -7.957 4.612 51.454 1.00 68.88 97 LEU A N 1
ATOM 729 C CA . LEU A 1 97 ? -9.295 5.197 51.431 1.00 68.88 97 LEU A CA 1
ATOM 730 C C . LEU A 1 97 ? -10.330 4.344 52.181 1.00 68.88 97 LEU A C 1
ATOM 732 O O . LEU A 1 97 ? -11.362 4.891 52.586 1.00 68.88 97 LEU A O 1
ATOM 736 N N . ASP A 1 98 ? -10.072 3.051 52.397 1.00 67.81 98 ASP A N 1
ATOM 737 C CA . ASP A 1 98 ? -10.955 2.190 53.185 1.00 67.81 98 ASP A CA 1
ATOM 738 C C . ASP A 1 98 ? -10.762 2.435 54.682 1.00 67.81 98 ASP A C 1
ATOM 740 O O . ASP A 1 98 ? -11.755 2.576 55.402 1.00 67.81 98 ASP A O 1
ATOM 744 N N . ALA A 1 99 ? -9.524 2.641 55.138 1.00 69.94 99 ALA A N 1
ATOM 745 C CA . ALA A 1 99 ? -9.258 3.098 56.503 1.00 69.94 99 ALA A CA 1
ATOM 746 C C . ALA A 1 99 ? -9.911 4.468 56.783 1.00 69.94 99 ALA A C 1
ATOM 748 O O . ALA A 1 99 ? -10.543 4.674 57.823 1.00 69.94 99 ALA A O 1
ATOM 749 N N . VAL A 1 100 ? -9.839 5.397 55.819 1.00 75.50 100 VAL 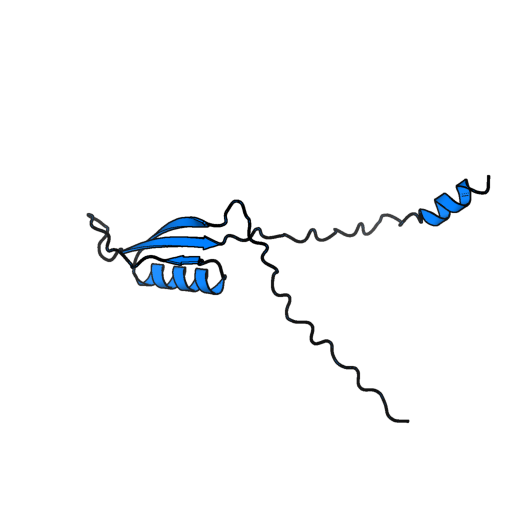A N 1
ATOM 750 C CA . VAL A 1 100 ? -10.489 6.717 55.926 1.00 75.50 100 VAL A CA 1
ATOM 751 C C . VAL A 1 100 ? -12.019 6.604 55.962 1.00 75.50 100 VAL A C 1
ATOM 753 O O . VAL A 1 100 ? -12.671 7.360 56.688 1.00 75.50 100 VAL A O 1
ATOM 756 N N . ARG A 1 101 ? -12.622 5.673 55.208 1.00 74.69 101 ARG A N 1
ATOM 757 C CA . ARG A 1 101 ? -14.077 5.439 55.253 1.00 74.69 101 ARG A CA 1
ATOM 758 C C . ARG A 1 101 ? -14.520 4.846 56.578 1.00 74.69 101 ARG A C 1
ATOM 760 O O . ARG A 1 101 ? -15.493 5.341 57.140 1.00 74.69 101 ARG A O 1
ATOM 767 N N . GLN A 1 102 ? -13.801 3.846 57.082 1.00 70.81 102 GLN A N 1
ATOM 768 C CA . GLN A 1 102 ? -14.138 3.188 58.342 1.00 70.81 102 GLN A CA 1
ATOM 769 C C . GLN A 1 102 ? -14.123 4.171 59.517 1.00 70.81 102 GLN A C 1
ATOM 771 O O . GLN A 1 102 ? -15.063 4.176 60.310 1.00 70.81 102 GLN A O 1
ATOM 776 N N . ALA A 1 103 ? -13.138 5.075 59.564 1.00 73.44 103 ALA A N 1
ATOM 777 C CA . ALA A 1 103 ? -13.038 6.100 60.602 1.00 73.44 103 ALA A CA 1
ATOM 778 C C . ALA A 1 103 ? -14.198 7.118 60.590 1.00 73.44 103 ALA A C 1
ATOM 780 O O . ALA A 1 103 ? -14.558 7.651 61.637 1.00 73.44 103 ALA A O 1
ATOM 781 N N . ARG A 1 104 ? -14.805 7.391 59.424 1.00 63.06 104 ARG A N 1
ATOM 782 C CA . ARG A 1 104 ? -15.957 8.308 59.308 1.00 63.06 104 ARG A CA 1
ATOM 783 C C . ARG A 1 104 ? -17.286 7.678 59.709 1.00 63.06 104 ARG A C 1
ATOM 785 O O . ARG A 1 104 ? -18.203 8.404 60.065 1.00 63.06 104 ARG A O 1
ATOM 792 N N . THR A 1 105 ? -17.405 6.358 59.620 1.00 66.25 105 THR A N 1
ATOM 793 C CA . THR A 1 105 ? -18.623 5.628 60.007 1.00 66.25 105 THR A CA 1
ATOM 794 C C . THR A 1 105 ? -18.697 5.298 61.498 1.00 66.25 105 THR A C 1
ATOM 796 O O . THR A 1 105 ? -19.731 4.824 61.954 1.00 66.25 105 THR A O 1
ATOM 799 N N . SER A 1 106 ? -17.623 5.539 62.252 1.00 56.72 106 SER A N 1
ATOM 800 C CA . SER A 1 106 ? -17.530 5.288 63.696 1.00 56.72 106 SER A CA 1
ATOM 801 C C . SER A 1 106 ? -17.561 6.563 64.557 1.00 56.72 106 SER A C 1
ATOM 803 O O . SER A 1 106 ? -17.109 6.519 65.700 1.00 56.72 106 SER A O 1
ATOM 805 N N . ALA A 1 107 ? -18.055 7.683 64.016 1.00 48.72 107 ALA A N 1
ATOM 806 C CA . ALA A 1 107 ? -18.253 8.950 64.729 1.00 48.72 107 ALA A CA 1
ATOM 807 C C . ALA A 1 107 ? -19.743 9.246 64.943 1.00 48.72 107 ALA A C 1
ATOM 809 O O . ALA A 1 107 ? -20.531 8.963 64.011 1.00 48.72 107 ALA A O 1
#